Protein AF-A0A914YGP0-F1 (afdb_monomer)

InterPro domains:
  IPR000990 Innexin [PF00876] (2-93)

Structure (mmCIF, N/CA/C/O backbone):
data_AF-A0A914YGP0-F1
#
_entry.id   AF-A0A91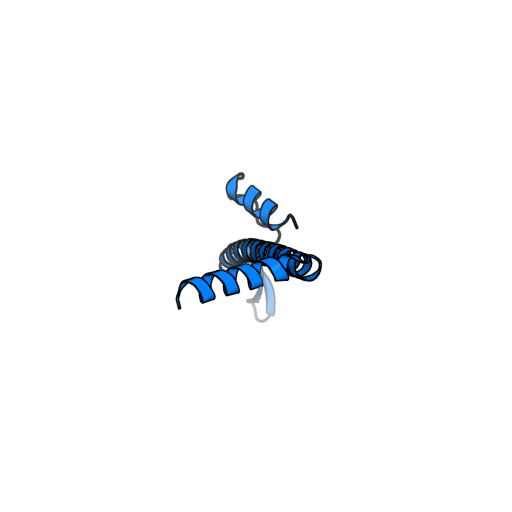4YGP0-F1
#
loop_
_atom_site.group_PDB
_atom_site.id
_atom_site.type_symbol
_atom_site.label_atom_id
_atom_site.label_alt_id
_atom_site.label_comp_id
_atom_site.label_asym_id
_atom_site.label_entity_id
_atom_site.label_seq_id
_atom_site.pdbx_PDB_ins_code
_atom_site.Cartn_x
_atom_site.Cartn_y
_atom_site.Cartn_z
_atom_site.occupancy
_atom_site.B_iso_or_equiv
_atom_site.auth_seq_id
_atom_site.auth_comp_id
_atom_site.auth_asym_id
_atom_site.auth_atom_id
_atom_site.pdbx_PDB_model_num
ATOM 1 N N . MET A 1 1 ? -1.801 -9.211 5.576 1.00 56.06 1 MET A N 1
ATOM 2 C CA . MET A 1 1 ? -1.743 -7.924 4.848 1.00 56.06 1 MET A CA 1
ATOM 3 C C . MET A 1 1 ? -0.425 -7.238 5.209 1.00 56.06 1 MET A C 1
ATOM 5 O O . MET A 1 1 ? -0.403 -6.433 6.127 1.00 56.06 1 MET A O 1
ATOM 9 N N . TYR A 1 2 ? 0.689 -7.607 4.563 1.00 72.44 2 TYR A N 1
ATOM 10 C CA . TYR A 1 2 ? 2.023 -7.053 4.886 1.00 72.44 2 TYR A CA 1
ATOM 11 C C . TYR A 1 2 ? 2.673 -6.296 3.724 1.00 72.44 2 TYR A C 1
ATOM 13 O O . TYR A 1 2 ? 3.663 -5.605 3.929 1.00 72.44 2 TYR A O 1
ATOM 21 N N . TRP A 1 3 ? 2.077 -6.360 2.531 1.00 79.88 3 TRP A N 1
ATOM 22 C CA . TRP A 1 3 ? 2.640 -5.779 1.315 1.00 79.88 3 TRP A CA 1
ATOM 23 C C . TRP A 1 3 ? 2.903 -4.271 1.438 1.00 79.88 3 TRP A C 1
ATOM 25 O O . TRP A 1 3 ? 4.004 -3.821 1.149 1.00 79.88 3 TRP A O 1
ATOM 35 N N . GLY A 1 4 ? 1.942 -3.485 1.940 1.00 77.25 4 GLY A N 1
ATOM 36 C CA . GLY A 1 4 ? 2.147 -2.037 2.071 1.00 77.25 4 GLY A CA 1
ATOM 37 C C . GLY A 1 4 ? 3.201 -1.657 3.114 1.00 77.25 4 GLY A C 1
ATOM 38 O O . GLY A 1 4 ? 3.912 -0.675 2.924 1.00 77.25 4 GLY A O 1
ATOM 39 N N . TYR A 1 5 ? 3.357 -2.455 4.179 1.00 79.88 5 TYR A N 1
ATOM 40 C CA . TYR A 1 5 ? 4.425 -2.252 5.162 1.00 79.88 5 TYR A CA 1
ATOM 41 C C . TYR A 1 5 ? 5.792 -2.606 4.574 1.00 79.88 5 TYR A C 1
ATOM 43 O O . TYR A 1 5 ? 6.728 -1.840 4.746 1.00 79.88 5 TYR A O 1
ATOM 51 N N . GLU A 1 6 ? 5.888 -3.708 3.828 1.00 80.25 6 GLU A N 1
ATOM 52 C CA . GLU A 1 6 ? 7.109 -4.137 3.142 1.00 80.25 6 GLU A CA 1
ATOM 53 C C . GLU A 1 6 ? 7.554 -3.123 2.077 1.00 80.25 6 GLU A C 1
ATOM 55 O O . GLU A 1 6 ? 8.730 -2.774 1.993 1.00 80.25 6 GLU A O 1
ATOM 60 N N . VAL A 1 7 ? 6.619 -2.585 1.291 1.00 78.44 7 VAL A N 1
ATOM 61 C CA . VAL A 1 7 ? 6.909 -1.540 0.298 1.00 78.44 7 VAL A CA 1
ATOM 62 C C . VAL A 1 7 ? 7.328 -0.237 0.979 1.00 78.44 7 VAL A C 1
ATOM 64 O O . VAL A 1 7 ? 8.290 0.395 0.538 1.00 78.44 7 VAL A O 1
ATOM 67 N N . LEU A 1 8 ? 6.666 0.155 2.072 1.00 77.56 8 LEU A N 1
ATOM 68 C CA . LEU A 1 8 ? 7.016 1.359 2.827 1.00 77.56 8 LEU A CA 1
ATOM 69 C C . LEU A 1 8 ? 8.374 1.217 3.530 1.00 77.56 8 LEU A C 1
ATOM 71 O O . LEU A 1 8 ? 9.197 2.124 3.436 1.00 77.56 8 LEU A O 1
ATOM 75 N N . SER A 1 9 ? 8.645 0.082 4.181 1.00 77.94 9 SER A N 1
ATOM 76 C CA . SER A 1 9 ? 9.923 -0.185 4.844 1.00 77.94 9 SER A CA 1
ATOM 77 C C . SER A 1 9 ? 11.059 -0.234 3.832 1.00 77.94 9 SER A C 1
ATOM 79 O O . SER A 1 9 ? 12.105 0.362 4.059 1.00 77.94 9 SER A O 1
ATOM 81 N N . ASN A 1 10 ? 10.845 -0.867 2.678 1.00 74.00 10 ASN A N 1
ATOM 82 C CA . ASN A 1 10 ? 11.846 -0.916 1.617 1.00 74.00 10 ASN A CA 1
ATOM 83 C C . ASN A 1 10 ? 12.061 0.452 0.956 1.00 74.00 10 ASN A C 1
ATOM 85 O O . ASN A 1 10 ? 13.176 0.726 0.531 1.00 74.00 10 ASN A O 1
ATOM 89 N N . SER A 1 11 ? 11.043 1.319 0.916 1.00 70.56 11 SER A N 1
ATOM 90 C CA . SER A 1 11 ? 11.160 2.684 0.380 1.00 70.56 11 SER A CA 1
ATOM 91 C C . SER A 1 11 ? 11.807 3.674 1.356 1.00 70.56 11 SER A C 1
ATOM 93 O O . SER A 1 11 ? 12.481 4.598 0.912 1.00 70.56 11 SER A O 1
ATOM 95 N N . LEU A 1 12 ? 11.593 3.512 2.670 1.00 68.62 12 LEU A N 1
ATOM 96 C CA . LEU A 1 12 ? 12.111 4.416 3.707 1.00 68.62 12 LEU A CA 1
ATOM 97 C C . LEU A 1 12 ? 13.487 4.002 4.252 1.00 68.62 12 LEU A C 1
ATOM 99 O O . LEU A 1 12 ? 14.301 4.877 4.526 1.00 68.62 12 LEU A O 1
ATOM 103 N N . LEU A 1 13 ? 13.764 2.699 4.422 1.00 66.12 13 LEU A N 1
ATOM 104 C CA . LEU A 1 13 ? 15.047 2.216 4.963 1.00 66.12 13 LEU A CA 1
ATOM 105 C C . LEU A 1 13 ? 16.108 1.931 3.897 1.00 66.12 13 LEU A C 1
ATOM 107 O O . LEU A 1 13 ? 17.296 1.933 4.219 1.00 66.12 13 LEU A O 1
ATOM 111 N N . LYS A 1 14 ? 15.723 1.627 2.653 1.00 53.91 14 LYS A N 1
ATOM 112 C CA . LYS A 1 14 ? 16.667 1.169 1.630 1.00 53.91 14 LYS A CA 1
ATOM 113 C C . LYS A 1 14 ? 16.675 2.138 0.457 1.00 53.91 14 LYS A C 1
ATOM 115 O O . LYS A 1 14 ? 15.680 2.317 -0.233 1.00 53.91 14 LYS A O 1
ATOM 120 N N . ASN A 1 15 ? 17.832 2.762 0.246 1.00 58.81 15 ASN A N 1
ATOM 121 C CA . ASN A 1 15 ? 18.096 3.655 -0.877 1.00 58.81 15 ASN A CA 1
ATOM 122 C C . ASN A 1 15 ? 17.545 3.093 -2.204 1.00 58.81 15 ASN A C 1
ATOM 124 O O . ASN A 1 15 ? 17.836 1.946 -2.541 1.00 58.81 15 ASN A O 1
ATOM 128 N N . MET A 1 16 ? 16.790 3.960 -2.897 1.00 54.88 16 MET A N 1
ATOM 129 C CA . MET A 1 16 ? 16.217 4.046 -4.266 1.00 54.88 16 MET A CA 1
ATOM 130 C C . MET A 1 16 ? 16.650 3.097 -5.415 1.00 54.8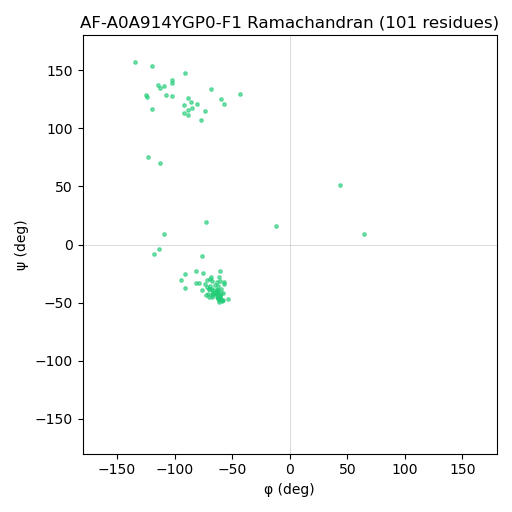8 16 MET A C 1
ATOM 132 O O . MET A 1 16 ? 16.363 3.393 -6.570 1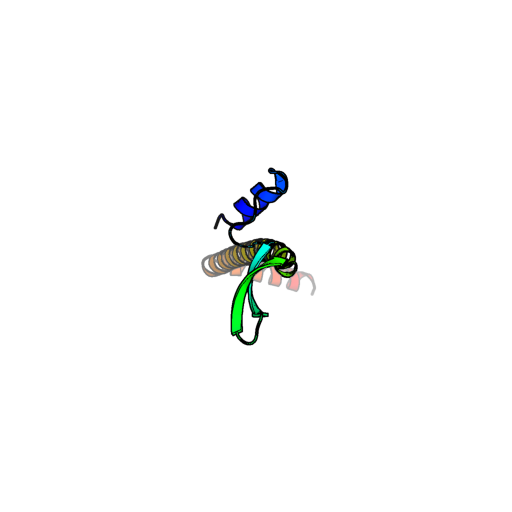.00 54.88 16 MET A O 1
ATOM 136 N N . TYR A 1 17 ? 17.317 1.971 -5.180 1.00 52.69 17 TYR A N 1
ATOM 137 C CA . TYR A 1 17 ? 17.964 1.187 -6.242 1.00 52.69 17 TYR A CA 1
ATOM 138 C C . TYR A 1 17 ? 17.350 -0.189 -6.495 1.00 52.69 17 TYR A C 1
ATOM 140 O O . TYR A 1 17 ? 17.782 -0.884 -7.412 1.00 52.69 17 TYR A O 1
ATOM 148 N N . LEU A 1 18 ? 16.352 -0.611 -5.715 1.00 60.12 18 LEU A N 1
ATOM 149 C CA . LEU A 1 18 ? 15.645 -1.857 -6.001 1.00 60.12 18 LEU A CA 1
ATOM 150 C C . LEU A 1 18 ? 14.481 -1.565 -6.950 1.00 60.12 18 LEU A C 1
ATOM 152 O O . LEU A 1 18 ? 13.526 -0.910 -6.530 1.00 60.12 18 LEU A O 1
ATOM 156 N N . PRO A 1 19 ? 14.533 -2.033 -8.212 1.00 61.84 19 PRO A N 1
ATOM 157 C CA . PRO A 1 19 ? 13.390 -1.917 -9.099 1.00 61.84 19 PRO A CA 1
ATOM 158 C C . PRO A 1 19 ? 12.208 -2.655 -8.468 1.00 61.84 19 PRO A C 1
ATOM 160 O O . PRO A 1 19 ? 12.307 -3.833 -8.111 1.00 61.84 19 PRO A O 1
ATOM 163 N N . SER A 1 20 ? 11.095 -1.941 -8.305 1.00 67.44 20 SER A N 1
ATOM 164 C CA . SER A 1 20 ? 9.848 -2.515 -7.812 1.00 67.44 20 SER A CA 1
ATOM 165 C C . SER A 1 20 ? 9.445 -3.662 -8.738 1.00 67.44 20 SER A C 1
ATOM 167 O O . SER A 1 20 ? 9.278 -3.462 -9.941 1.00 67.44 20 SER A O 1
ATOM 169 N N . ARG A 1 21 ? 9.310 -4.883 -8.197 1.00 68.62 21 ARG A N 1
ATOM 170 C CA . ARG A 1 21 ? 8.924 -6.060 -9.003 1.00 68.62 21 ARG A CA 1
ATOM 171 C C . ARG A 1 21 ? 7.544 -5.901 -9.637 1.00 68.62 21 ARG A C 1
ATOM 173 O O . ARG A 1 21 ? 7.287 -6.493 -10.677 1.00 68.62 21 ARG A O 1
ATOM 180 N N . PHE A 1 22 ? 6.674 -5.126 -8.995 1.00 75.25 22 PHE A N 1
ATOM 181 C CA . PHE A 1 22 ? 5.296 -4.910 -9.429 1.00 75.25 22 PHE A CA 1
ATOM 182 C C . PHE A 1 22 ? 5.145 -3.651 -10.286 1.00 75.25 22 PHE A C 1
ATOM 184 O O . PHE A 1 22 ? 4.303 -3.626 -11.179 1.00 75.25 22 PHE A O 1
ATOM 191 N N . PHE A 1 23 ? 5.976 -2.631 -10.048 1.00 81.25 23 PHE A N 1
ATOM 192 C CA . PHE A 1 23 ? 5.875 -1.332 -10.712 1.00 81.25 23 PHE A CA 1
ATOM 193 C C . PHE A 1 23 ? 7.183 -0.955 -11.440 1.00 81.25 23 PHE A C 1
ATOM 195 O O . PHE A 1 23 ? 7.941 -0.111 -10.957 1.00 81.25 23 PHE A O 1
ATOM 202 N N . PRO A 1 24 ? 7.488 -1.557 -12.610 1.00 81.94 24 PRO A N 1
ATOM 203 C CA . PRO A 1 24 ? 8.677 -1.202 -13.383 1.00 81.94 24 PRO A CA 1
ATOM 204 C C . PRO A 1 24 ? 8.585 0.215 -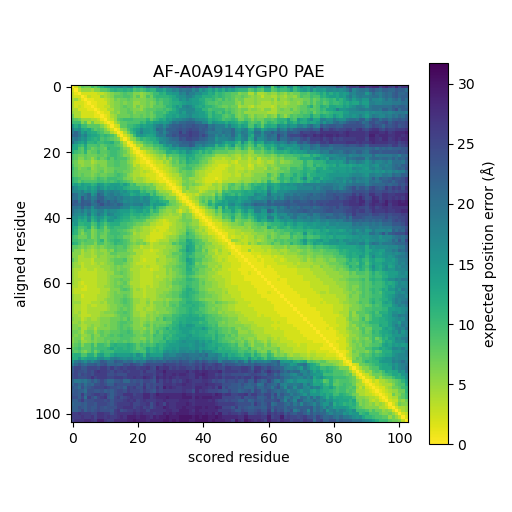13.974 1.00 81.94 24 PRO A C 1
ATOM 206 O O . PRO A 1 24 ? 7.584 0.573 -14.596 1.00 81.94 24 PRO A O 1
ATOM 209 N N . LEU A 1 25 ? 9.655 1.005 -13.836 1.00 83.38 25 LEU A N 1
ATOM 210 C CA . LEU A 1 25 ? 9.812 2.299 -14.526 1.00 83.38 25 LEU A CA 1
ATOM 211 C C . LEU A 1 25 ? 10.297 2.150 -15.975 1.00 83.38 25 LEU A C 1
ATOM 213 O O . LEU A 1 25 ? 10.105 3.050 -16.788 1.00 83.38 25 LEU A O 1
ATOM 217 N N . LEU A 1 26 ? 10.948 1.029 -16.283 1.00 84.94 26 LEU A N 1
ATOM 218 C CA . LEU A 1 26 ? 11.528 0.708 -17.583 1.00 84.94 26 LEU A CA 1
ATOM 219 C C . LEU A 1 26 ? 10.956 -0.628 -18.053 1.00 84.94 26 LEU A C 1
ATOM 221 O O . LEU A 1 26 ? 10.968 -1.606 -17.306 1.00 84.94 26 LEU A O 1
ATOM 225 N N . THR A 1 27 ? 10.440 -0.660 -19.277 1.00 87.50 27 THR A N 1
ATOM 226 C CA . THR A 1 27 ? 9.811 -1.845 -19.877 1.00 87.50 27 THR A CA 1
ATOM 227 C C . THR A 1 27 ? 10.299 -2.049 -21.308 1.00 87.50 27 THR A C 1
ATOM 229 O O . THR A 1 27 ? 10.752 -1.104 -21.952 1.00 87.50 27 THR A O 1
ATOM 232 N N . TYR A 1 28 ? 10.218 -3.280 -21.814 1.00 89.06 28 TYR A N 1
ATOM 233 C CA . TYR A 1 28 ? 10.546 -3.586 -23.206 1.00 89.06 28 TYR A CA 1
ATOM 234 C C . TYR A 1 28 ? 9.285 -3.499 -24.068 1.00 89.06 28 TYR A C 1
ATOM 236 O O . TYR A 1 28 ? 8.335 -4.251 -23.851 1.00 89.06 28 TYR A O 1
ATOM 244 N N . CYS A 1 29 ? 9.285 -2.614 -25.063 1.00 85.94 29 CYS A N 1
ATOM 245 C CA . CYS A 1 29 ? 8.216 -2.518 -26.054 1.00 85.94 29 CYS A CA 1
ATOM 246 C C . CYS A 1 29 ? 8.647 -3.170 -27.365 1.00 85.94 29 CYS A C 1
ATOM 248 O O . CYS A 1 29 ? 9.787 -3.001 -27.797 1.00 85.94 29 CYS A O 1
ATOM 250 N N . ARG A 1 30 ? 7.724 -3.859 -28.043 1.00 88.38 30 ARG A N 1
ATOM 251 C CA . ARG A 1 30 ? 7.918 -4.257 -29.444 1.00 88.38 30 ARG A CA 1
ATOM 252 C C . ARG A 1 30 ? 7.410 -3.140 -30.341 1.00 88.38 30 ARG A C 1
ATOM 254 O O . ARG A 1 30 ? 6.217 -2.850 -30.333 1.00 88.38 30 ARG A O 1
ATOM 261 N N . ALA A 1 31 ? 8.312 -2.533 -31.099 1.00 83.19 31 ALA A N 1
ATOM 262 C CA . ALA A 1 31 ? 7.968 -1.558 -32.120 1.00 83.19 31 ALA A CA 1
ATOM 263 C C . ALA A 1 31 ? 8.179 -2.196 -33.503 1.00 83.19 31 ALA A C 1
ATOM 265 O O . ALA A 1 31 ? 9.250 -2.764 -33.746 1.00 83.19 31 ALA A O 1
ATOM 266 N N . PRO A 1 32 ? 7.182 -2.148 -34.405 1.00 82.88 32 PRO A N 1
ATOM 267 C CA . PRO A 1 32 ? 7.404 -2.505 -35.794 1.00 82.88 32 PRO A CA 1
ATOM 268 C C . PRO A 1 32 ? 8.190 -1.371 -36.453 1.00 82.88 32 PRO A C 1
ATOM 270 O O . PRO A 1 32 ? 7.691 -0.253 -36.574 1.00 82.88 32 PRO A O 1
ATOM 273 N N . ILE A 1 33 ? 9.418 -1.655 -36.869 1.00 82.19 33 ILE A N 1
ATOM 274 C CA . ILE A 1 33 ? 10.186 -0.754 -37.724 1.00 82.19 33 ILE A CA 1
ATOM 275 C C . ILE A 1 33 ? 10.139 -1.290 -39.153 1.00 82.19 33 ILE A C 1
ATOM 277 O O . ILE A 1 33 ? 10.193 -2.500 -39.382 1.00 82.19 33 ILE A O 1
ATOM 281 N N . VAL A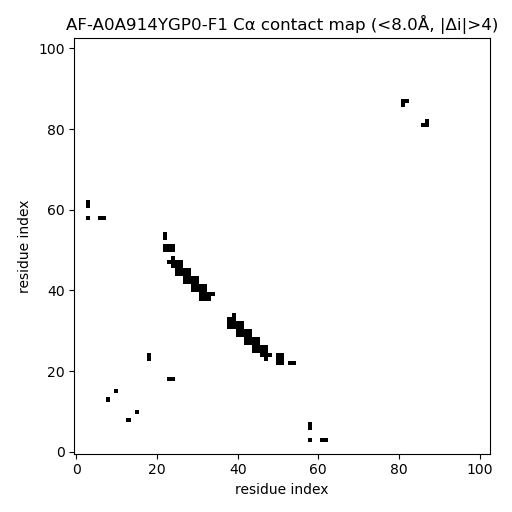 1 34 ? 9.989 -0.385 -40.118 1.00 80.38 34 VAL A N 1
ATOM 282 C CA . VAL A 1 34 ? 10.070 -0.736 -41.536 1.00 80.38 34 VAL A CA 1
ATOM 283 C C . VAL A 1 34 ? 11.518 -0.543 -41.960 1.00 80.38 34 VAL A C 1
ATOM 285 O O . VAL A 1 34 ? 12.011 0.583 -41.971 1.00 80.38 34 VAL A O 1
ATOM 288 N N . ALA A 1 35 ? 12.192 -1.642 -42.282 1.00 76.12 35 ALA A N 1
ATOM 289 C CA . ALA A 1 35 ? 13.512 -1.643 -42.898 1.00 76.12 35 ALA A CA 1
ATOM 290 C C . ALA A 1 35 ? 13.409 -2.451 -44.194 1.00 76.12 35 ALA A C 1
ATOM 292 O O . ALA A 1 35 ? 12.876 -3.559 -44.172 1.00 76.12 35 ALA A O 1
ATOM 293 N N . ASP A 1 36 ? 13.837 -1.874 -45.319 1.00 77.44 36 ASP A N 1
ATOM 294 C CA . ASP A 1 36 ? 13.805 -2.506 -46.647 1.00 77.44 36 ASP A CA 1
ATOM 295 C C . ASP A 1 36 ? 12.489 -3.243 -46.960 1.00 77.44 36 ASP A C 1
ATOM 297 O O . ASP A 1 36 ? 12.473 -4.400 -47.375 1.00 77.44 36 ASP A O 1
ATOM 301 N N . ASN A 1 37 ? 11.351 -2.556 -46.782 1.00 75.81 37 ASN A N 1
ATOM 302 C CA . ASN A 1 37 ? 10.016 -3.041 -47.178 1.00 75.81 37 ASN A CA 1
ATOM 303 C C . ASN A 1 37 ? 9.548 -4.301 -46.415 1.00 75.81 37 ASN A C 1
ATOM 305 O O . ASN A 1 37 ? 8.507 -4.874 -46.740 1.00 75.81 37 ASN A O 1
ATOM 309 N N . VAL A 1 38 ? 10.277 -4.702 -45.370 1.00 79.88 38 VAL A N 1
ATOM 310 C CA . VAL A 1 38 ? 9.946 -5.809 -44.474 1.00 79.88 38 VAL A CA 1
ATOM 311 C C . VAL A 1 38 ? 9.638 -5.250 -43.084 1.00 79.88 38 VAL A C 1
ATOM 313 O O . VAL A 1 38 ? 10.346 -4.392 -42.554 1.00 79.88 38 VAL A O 1
ATOM 316 N N . TYR A 1 39 ? 8.560 -5.742 -42.470 1.00 78.25 39 TYR A N 1
ATOM 317 C CA . TYR A 1 39 ? 8.238 -5.427 -41.079 1.00 78.25 39 TYR A CA 1
ATOM 318 C C . TYR A 1 39 ? 9.137 -6.246 -40.152 1.00 78.25 39 TYR A C 1
ATOM 320 O O . TYR A 1 39 ? 8.935 -7.450 -39.990 1.00 78.25 39 TYR A O 1
ATOM 328 N N . VAL A 1 40 ? 10.112 -5.596 -39.519 1.00 80.00 40 VAL A N 1
ATOM 329 C CA . VAL A 1 40 ? 10.974 -6.224 -38.513 1.00 80.00 40 VAL A CA 1
ATOM 330 C C . VAL A 1 40 ? 10.504 -5.783 -37.130 1.00 80.00 40 VAL A C 1
ATOM 332 O O . VAL A 1 40 ? 10.331 -4.594 -36.858 1.00 80.00 40 VAL A O 1
ATOM 335 N N . GLN A 1 41 ? 10.259 -6.747 -36.240 1.00 82.44 41 GLN A N 1
ATOM 336 C CA . GLN A 1 41 ? 9.925 -6.444 -34.850 1.00 82.44 41 GLN A CA 1
ATOM 337 C C . GLN A 1 41 ? 11.208 -6.243 -34.051 1.00 82.44 41 GLN A C 1
ATOM 339 O O . GLN A 1 41 ? 11.990 -7.178 -33.883 1.00 82.44 41 GLN A O 1
ATOM 344 N N . THR A 1 42 ? 11.403 -5.040 -33.518 1.00 83.81 42 THR A N 1
ATOM 345 C CA . THR A 1 42 ? 12.546 -4.726 -32.658 1.00 83.81 42 THR A CA 1
ATOM 346 C C . THR A 1 42 ? 12.066 -4.401 -31.251 1.00 83.81 42 THR A C 1
ATOM 348 O O . THR A 1 42 ? 11.061 -3.714 -31.051 1.00 83.81 42 THR A O 1
ATOM 351 N N . THR A 1 43 ? 12.778 -4.925 -30.256 1.00 89.31 43 THR A N 1
ATOM 352 C CA . THR A 1 43 ? 12.550 -4.607 -28.845 1.00 89.31 43 THR A CA 1
ATOM 353 C C . THR A 1 43 ? 13.319 -3.350 -28.468 1.00 89.31 43 THR A C 1
ATOM 355 O O . THR A 1 43 ? 14.542 -3.316 -28.596 1.00 89.31 43 THR A O 1
ATOM 358 N N . VAL A 1 44 ? 12.614 -2.340 -27.968 1.00 88.56 44 VAL A N 1
ATOM 359 C CA . VAL A 1 44 ? 13.191 -1.077 -27.493 1.00 88.56 44 VAL A CA 1
ATOM 360 C C . VAL A 1 44 ? 12.874 -0.859 -26.015 1.00 88.56 44 VAL A C 1
ATOM 362 O O . VAL A 1 44 ? 11.868 -1.357 -25.506 1.00 88.56 44 VAL A O 1
ATOM 365 N N . ASN A 1 45 ? 13.732 -0.108 -25.324 1.00 87.56 45 ASN A N 1
ATOM 366 C CA . ASN A 1 45 ? 13.505 0.282 -23.933 1.00 87.56 45 ASN A CA 1
ATOM 367 C C . ASN A 1 45 ? 12.543 1.478 -23.880 1.00 87.56 45 ASN A C 1
ATOM 369 O O . ASN A 1 45 ? 12.837 2.537 -24.429 1.00 87.56 45 ASN A O 1
ATOM 373 N N . CYS A 1 46 ? 11.415 1.311 -23.196 1.00 86.75 46 CYS A N 1
ATOM 374 C CA . CYS A 1 46 ? 10.398 2.331 -22.966 1.00 86.75 46 CYS A CA 1
ATOM 375 C C . CYS A 1 46 ? 10.396 2.782 -21.505 1.00 86.75 46 CYS A C 1
ATOM 377 O O . CYS A 1 46 ? 10.416 1.953 -20.591 1.00 86.75 46 CYS A O 1
ATOM 379 N N . ILE A 1 47 ? 10.291 4.093 -21.283 1.00 88.00 47 ILE A N 1
ATOM 380 C CA . ILE A 1 47 ? 10.103 4.675 -19.951 1.00 88.00 47 ILE A CA 1
ATOM 381 C C . ILE A 1 47 ? 8.604 4.750 -19.658 1.00 88.00 47 ILE A C 1
ATOM 383 O O . ILE A 1 47 ? 7.845 5.344 -20.422 1.00 88.00 47 ILE A O 1
ATOM 387 N N . LEU A 1 48 ? 8.179 4.182 -18.531 1.00 85.88 48 LEU A N 1
ATOM 388 C CA . LEU A 1 48 ? 6.788 4.156 -18.089 1.00 85.88 48 LEU A CA 1
ATOM 389 C C . LEU A 1 48 ? 6.606 5.018 -16.831 1.00 85.88 48 LEU A C 1
ATOM 391 O O . LEU A 1 48 ? 6.370 4.521 -15.732 1.00 85.88 48 LEU A O 1
ATOM 395 N N . GLY A 1 49 ? 6.711 6.341 -17.000 1.00 78.56 49 GLY A N 1
ATOM 396 C CA . GLY A 1 49 ? 6.663 7.306 -15.890 1.00 78.56 49 GLY A CA 1
ATOM 397 C C . GLY A 1 49 ? 5.355 7.286 -15.088 1.00 78.56 49 GLY A C 1
ATOM 398 O O . GLY A 1 49 ? 5.377 7.467 -13.874 1.00 78.56 49 GLY A O 1
ATOM 399 N N . MET A 1 50 ? 4.227 6.969 -15.734 1.00 85.50 50 MET A N 1
ATOM 400 C CA . MET A 1 50 ? 2.926 6.818 -15.062 1.00 85.50 50 MET A CA 1
ATOM 401 C C . MET A 1 50 ? 2.959 5.765 -13.949 1.00 85.50 50 MET A C 1
ATOM 403 O O . MET A 1 50 ? 2.289 5.905 -12.929 1.00 85.50 50 MET A O 1
ATOM 407 N N . ASN A 1 51 ? 3.776 4.725 -14.113 1.00 85.81 51 ASN A N 1
ATOM 408 C CA . ASN A 1 51 ? 3.867 3.635 -13.153 1.00 85.81 51 ASN A CA 1
ATOM 409 C C . ASN A 1 51 ? 4.493 4.070 -11.819 1.00 85.81 51 ASN A C 1
ATOM 411 O O . ASN A 1 51 ? 4.138 3.540 -10.769 1.00 85.81 51 ASN A O 1
ATOM 415 N N . ALA A 1 52 ? 5.362 5.086 -11.852 1.00 82.88 52 ALA A N 1
ATOM 416 C CA . ALA A 1 52 ? 5.933 5.697 -10.654 1.00 82.88 52 ALA A CA 1
ATOM 417 C C . ALA A 1 52 ? 4.853 6.380 -9.800 1.00 82.88 52 ALA A C 1
ATOM 419 O O . ALA A 1 52 ? 4.873 6.299 -8.573 1.00 82.88 52 ALA A O 1
ATOM 420 N N . TYR A 1 53 ? 3.893 7.035 -10.457 1.00 85.44 53 TYR A N 1
ATOM 421 C CA . TYR A 1 53 ? 2.764 7.670 -9.787 1.00 85.44 53 TYR A CA 1
ATOM 422 C C . TYR A 1 53 ? 1.807 6.626 -9.204 1.00 85.44 53 TYR A C 1
ATOM 424 O O . TYR A 1 53 ? 1.419 6.724 -8.037 1.00 85.44 53 TYR A O 1
ATOM 432 N N . TYR A 1 54 ? 1.486 5.588 -9.984 1.00 88.56 54 TYR A N 1
ATOM 433 C CA . TYR A 1 54 ? 0.630 4.495 -9.527 1.00 88.56 54 TYR A CA 1
ATOM 434 C C . TYR A 1 54 ? 1.191 3.793 -8.291 1.00 88.56 54 TYR A C 1
ATOM 436 O O . TYR A 1 54 ? 0.434 3.551 -7.355 1.00 88.56 54 TYR A O 1
ATOM 444 N N . GLU A 1 55 ? 2.501 3.537 -8.226 1.00 85.44 55 GLU A N 1
ATOM 445 C CA . GLU A 1 55 ? 3.121 2.930 -7.042 1.00 85.44 55 GLU A CA 1
ATOM 446 C C . GLU A 1 55 ? 2.796 3.716 -5.758 1.00 85.44 55 GLU A C 1
ATOM 448 O O . GLU A 1 55 ? 2.385 3.130 -4.756 1.00 85.44 55 GLU A O 1
ATOM 453 N N . LYS A 1 56 ? 2.922 5.050 -5.782 1.00 84.81 56 LYS A N 1
ATOM 454 C CA . LYS A 1 56 ? 2.642 5.889 -4.603 1.00 84.81 56 LYS A CA 1
ATOM 455 C C . LYS A 1 56 ? 1.157 5.935 -4.269 1.00 84.81 56 LYS A C 1
ATOM 457 O O . LYS A 1 56 ? 0.799 5.883 -3.092 1.00 84.81 56 LYS A O 1
ATOM 462 N N . LEU A 1 57 ? 0.303 5.978 -5.291 1.00 90.44 57 LEU A N 1
ATOM 463 C CA . LEU A 1 57 ? -1.144 5.956 -5.113 1.00 90.44 57 LEU A CA 1
ATOM 464 C C . LEU A 1 57 ? -1.598 4.656 -4.434 1.00 90.44 57 LEU A C 1
ATOM 466 O O . LEU A 1 57 ? -2.322 4.707 -3.444 1.00 90.44 57 LEU A O 1
ATOM 470 N N . TYR A 1 58 ? -1.120 3.499 -4.899 1.00 89.25 58 TYR A N 1
ATOM 471 C CA . TYR A 1 58 ? -1.489 2.203 -4.324 1.00 89.25 58 TYR A CA 1
ATOM 472 C C . TYR A 1 58 ? -1.043 2.049 -2.870 1.00 89.25 58 TYR A C 1
ATOM 474 O O . TYR A 1 58 ? -1.799 1.516 -2.057 1.00 89.25 58 TYR A O 1
ATOM 482 N N . VAL A 1 59 ? 0.147 2.543 -2.518 1.00 86.94 59 VAL A N 1
ATOM 483 C CA . VAL A 1 59 ? 0.617 2.544 -1.125 1.00 86.94 59 VAL A CA 1
ATOM 484 C C . VAL A 1 59 ? -0.290 3.411 -0.247 1.00 86.94 59 VAL A C 1
ATOM 486 O O . VAL A 1 59 ? -0.704 2.966 0.823 1.00 86.94 59 VAL A O 1
ATOM 489 N N . LEU A 1 60 ? -0.668 4.610 -0.704 1.00 90.06 60 LEU A N 1
ATOM 490 C CA . LEU A 1 60 ? -1.590 5.484 0.028 1.00 90.06 60 LEU A CA 1
ATOM 491 C C . LEU A 1 60 ? -2.969 4.831 0.210 1.00 90.06 60 LEU A C 1
ATOM 493 O O . LEU A 1 60 ? -3.485 4.765 1.327 1.00 90.06 60 LEU A O 1
ATOM 497 N N . THR A 1 61 ? -3.549 4.303 -0.870 1.00 91.44 61 THR A N 1
ATOM 498 C CA . THR A 1 61 ? -4.854 3.629 -0.840 1.00 91.44 61 THR A CA 1
ATOM 499 C C . THR A 1 61 ? -4.844 2.420 0.092 1.00 91.44 61 THR A C 1
ATOM 501 O O . THR A 1 61 ? -5.814 2.201 0.816 1.00 91.44 61 THR A O 1
ATOM 504 N N . TYR A 1 62 ? -3.747 1.663 0.136 1.00 90.75 62 TYR A N 1
ATOM 505 C CA . TYR A 1 62 ? -3.598 0.521 1.036 1.00 90.75 62 TYR A CA 1
ATOM 506 C C . TYR A 1 62 ? -3.732 0.921 2.513 1.00 90.75 62 TYR A C 1
ATOM 508 O O . TYR A 1 62 ? -4.498 0.301 3.252 1.00 90.75 62 TYR A O 1
ATOM 516 N N . PHE A 1 63 ? -3.043 1.981 2.947 1.00 90.44 63 PHE A N 1
ATOM 517 C CA . PHE A 1 63 ? -3.141 2.456 4.331 1.00 90.44 63 PHE A CA 1
ATOM 518 C C . PHE A 1 63 ? -4.509 3.063 4.649 1.00 90.44 63 PHE A C 1
ATOM 520 O O . PHE A 1 63 ? -5.032 2.840 5.741 1.00 90.44 63 PHE A O 1
ATOM 527 N N . MET A 1 64 ? -5.127 3.760 3.693 1.00 93.81 64 MET A N 1
ATOM 528 C CA . MET A 1 64 ? -6.491 4.263 3.867 1.00 93.81 64 MET A CA 1
ATOM 529 C C . MET A 1 64 ? -7.503 3.132 4.054 1.00 93.81 64 MET A C 1
ATOM 531 O O . MET A 1 64 ? -8.315 3.188 4.974 1.00 93.81 64 MET A O 1
ATOM 535 N N . LEU A 1 65 ? -7.437 2.081 3.232 1.00 94.12 65 LEU A N 1
ATOM 536 C CA . LEU A 1 65 ? -8.325 0.924 3.354 1.00 94.12 65 LEU A CA 1
ATOM 537 C C . LEU A 1 65 ? -8.135 0.198 4.687 1.00 94.12 65 LEU A C 1
ATOM 539 O O . LEU A 1 65 ? -9.125 -0.152 5.324 1.00 94.12 65 LEU A O 1
ATOM 543 N N . LEU A 1 66 ? -6.894 0.026 5.151 1.00 92.88 66 LEU A N 1
ATOM 544 C CA . LEU A 1 66 ? -6.633 -0.523 6.485 1.00 92.88 66 LEU A CA 1
ATOM 545 C C . LEU A 1 66 ? -7.262 0.333 7.592 1.00 92.88 66 LEU A C 1
ATOM 547 O O . LEU A 1 66 ? -7.866 -0.218 8.512 1.00 92.88 66 LEU A O 1
ATOM 551 N N . GLY A 1 67 ? -7.179 1.662 7.483 1.00 94.81 67 GLY A N 1
ATOM 552 C CA . GLY A 1 67 ? -7.835 2.586 8.410 1.00 94.81 67 GLY A CA 1
ATOM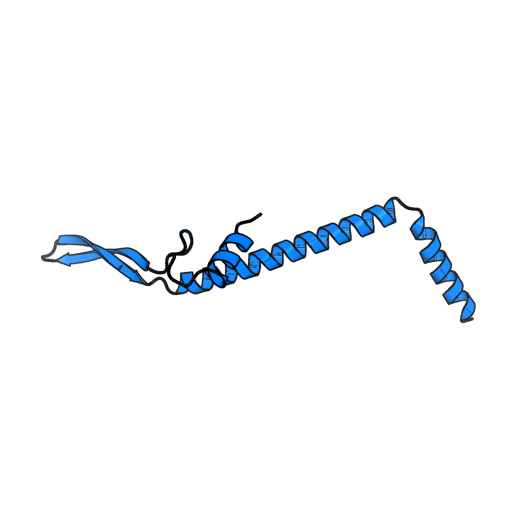 553 C C . GLY A 1 67 ? -9.360 2.446 8.408 1.00 94.81 67 GLY A C 1
ATOM 554 O O . GLY A 1 67 ? -9.971 2.362 9.471 1.00 94.81 67 GLY A O 1
ATOM 555 N N . ILE A 1 68 ? -9.975 2.346 7.227 1.00 96.12 68 ILE A N 1
ATOM 556 C CA . ILE A 1 68 ? -11.427 2.156 7.080 1.00 96.12 68 ILE A CA 1
ATOM 557 C C . ILE A 1 68 ? -11.868 0.811 7.664 1.00 96.12 68 ILE A C 1
ATOM 559 O O . ILE A 1 68 ? -12.884 0.753 8.356 1.00 96.12 68 ILE A O 1
ATOM 563 N N . ILE A 1 69 ? -11.106 -0.260 7.427 1.00 95.44 69 ILE A N 1
ATOM 564 C CA . ILE A 1 69 ? -11.380 -1.587 7.994 1.00 95.44 69 ILE A CA 1
ATOM 565 C C . ILE A 1 69 ? -11.314 -1.528 9.522 1.00 95.44 69 ILE A C 1
ATOM 567 O O . ILE A 1 69 ? -12.233 -2.004 10.185 1.00 95.44 69 ILE A O 1
ATOM 571 N N . ALA A 1 70 ? -10.275 -0.906 10.084 1.00 95.50 70 ALA A N 1
ATOM 572 C CA . ALA A 1 70 ? -10.133 -0.751 11.529 1.00 95.50 70 ALA A CA 1
ATOM 573 C C . ALA A 1 70 ? -11.288 0.062 12.136 1.00 95.50 70 ALA A C 1
ATOM 575 O O . ALA A 1 70 ? -11.896 -0.376 13.111 1.00 95.50 70 ALA A O 1
ATOM 576 N N . ALA A 1 71 ? -11.642 1.202 11.535 1.00 95.81 71 ALA A N 1
ATOM 577 C CA . ALA A 1 71 ? -12.763 2.026 11.981 1.00 95.81 71 ALA A CA 1
ATOM 578 C C . ALA A 1 71 ? -14.089 1.257 11.922 1.00 95.81 71 ALA A C 1
ATOM 580 O O . ALA A 1 71 ? -14.835 1.240 12.896 1.00 95.81 71 ALA A O 1
ATOM 581 N N . SER A 1 72 ? -14.343 0.552 10.818 1.00 96.31 72 SER A N 1
ATOM 582 C CA . SER A 1 72 ? -15.548 -0.265 10.642 1.00 96.31 72 SER A CA 1
ATOM 583 C C . SER A 1 72 ? -15.627 -1.389 11.673 1.00 96.31 72 SER A C 1
ATOM 585 O O . SER A 1 72 ? -16.699 -1.658 12.211 1.00 96.31 72 SER A O 1
ATOM 587 N N . PHE A 1 73 ? -14.495 -2.018 11.996 1.00 96.50 73 PHE A N 1
ATOM 588 C CA . PHE A 1 73 ? -14.418 -3.063 13.013 1.00 96.50 73 PHE A CA 1
ATOM 589 C C . PHE A 1 73 ? -14.701 -2.516 14.418 1.00 96.50 73 PHE A C 1
ATOM 591 O O . PHE A 1 73 ? -15.482 -3.108 15.160 1.00 96.50 73 PHE A O 1
ATOM 598 N N . ILE A 1 74 ? -14.143 -1.351 14.763 1.00 95.75 74 ILE A N 1
ATOM 599 C CA . ILE A 1 74 ? -14.419 -0.664 16.035 1.00 95.75 74 ILE A CA 1
ATOM 600 C C . ILE A 1 74 ? -15.898 -0.283 16.128 1.00 95.75 74 ILE A C 1
ATOM 602 O O . ILE A 1 74 ? -16.533 -0.545 17.149 1.00 95.75 74 ILE A O 1
ATOM 606 N N . SER A 1 75 ? -16.471 0.289 15.067 1.00 94.00 75 SER A N 1
ATOM 607 C CA . SER A 1 75 ? -17.895 0.626 15.022 1.00 94.00 75 SER A CA 1
ATOM 608 C C . SER A 1 75 ? -18.769 -0.617 15.177 1.00 94.00 75 SER A C 1
ATOM 610 O O . SER A 1 75 ? -19.715 -0.601 15.961 1.00 94.00 75 SER A O 1
ATOM 612 N N . ALA A 1 76 ? -18.437 -1.715 14.496 1.00 94.12 76 ALA A N 1
ATOM 613 C CA . ALA A 1 76 ? -19.163 -2.973 14.623 1.00 94.12 76 ALA A CA 1
ATOM 614 C C . ALA A 1 76 ? -19.125 -3.513 16.060 1.00 94.12 76 ALA A C 1
ATOM 616 O O . ALA A 1 76 ? -20.170 -3.894 16.588 1.00 94.12 76 ALA A O 1
ATOM 617 N N . ILE A 1 77 ? -17.961 -3.488 16.719 1.00 93.31 77 ILE A N 1
ATOM 618 C CA . ILE A 1 77 ? -17.819 -3.871 18.133 1.00 93.31 77 ILE A CA 1
ATOM 619 C C . ILE A 1 77 ? -18.650 -2.954 19.034 1.00 93.31 77 ILE A C 1
ATOM 621 O O . ILE A 1 77 ? -19.384 -3.435 19.891 1.00 93.31 77 ILE A O 1
ATOM 625 N N . TYR A 1 78 ? -18.582 -1.638 18.836 1.00 89.94 78 TYR A N 1
ATOM 626 C CA . TYR A 1 78 ? -19.335 -0.680 19.644 1.00 89.94 78 TYR A CA 1
ATOM 627 C C . TYR A 1 78 ? -20.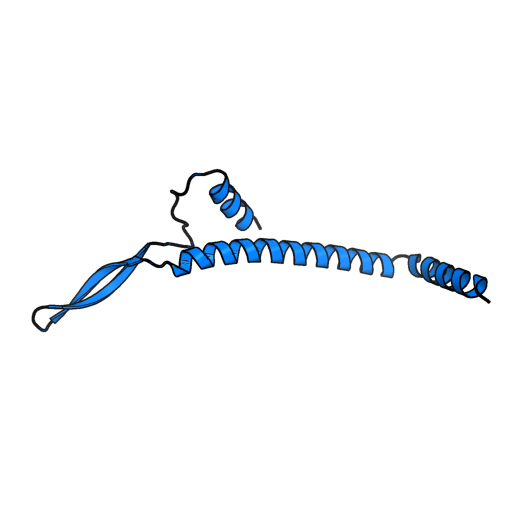846 -0.936 19.571 1.00 89.94 78 TYR A C 1
ATOM 629 O O . TYR A 1 78 ? -21.508 -1.043 20.603 1.00 89.94 78 TYR A O 1
ATOM 637 N N . TYR A 1 79 ? -21.391 -1.101 18.362 1.00 88.25 79 TYR A N 1
ATOM 638 C CA . TYR A 1 79 ? -22.819 -1.357 18.179 1.00 88.25 79 TYR A CA 1
ATOM 639 C C . TYR A 1 79 ? -23.245 -2.746 18.655 1.00 88.25 79 TYR A C 1
ATOM 641 O O . TYR A 1 79 ? -24.314 -2.875 19.247 1.00 88.25 79 TYR A O 1
ATOM 649 N N . THR A 1 80 ? -22.428 -3.779 18.444 1.00 90.44 80 THR A N 1
ATOM 650 C CA . THR A 1 80 ? -22.734 -5.124 18.960 1.00 90.44 80 THR A CA 1
ATOM 651 C C . THR A 1 80 ? -22.725 -5.153 20.484 1.00 90.44 80 THR A C 1
ATOM 653 O O . THR A 1 80 ? -23.650 -5.703 21.078 1.00 90.44 80 THR A O 1
ATOM 656 N N . LEU A 1 81 ? -21.763 -4.494 21.135 1.00 86.50 81 LEU A N 1
ATOM 657 C CA . LEU A 1 81 ? -21.757 -4.341 22.590 1.00 86.50 81 LEU A CA 1
ATOM 658 C C . LEU A 1 81 ? -22.978 -3.561 23.078 1.00 86.50 81 LEU A C 1
ATOM 660 O O . LEU A 1 81 ? -23.623 -3.993 24.030 1.00 86.50 81 LEU A O 1
ATOM 664 N N . LEU A 1 82 ? -23.345 -2.463 22.415 1.00 83.88 82 LEU A N 1
ATOM 665 C CA . LEU A 1 82 ? -24.536 -1.679 22.755 1.00 83.88 82 LEU A CA 1
ATOM 666 C C . LEU A 1 82 ? -25.838 -2.477 22.585 1.00 83.88 82 LEU A C 1
ATOM 668 O O . LEU A 1 82 ? -26.788 -2.254 23.329 1.00 83.88 82 LEU A O 1
ATOM 672 N N . PHE A 1 83 ? -25.886 -3.407 21.629 1.00 82.62 83 PHE A N 1
ATOM 673 C CA . PHE A 1 83 ? -27.045 -4.268 21.396 1.00 82.62 83 PHE A CA 1
ATOM 674 C C . PHE A 1 83 ? -27.159 -5.399 22.427 1.00 82.62 83 PHE A C 1
ATOM 676 O O . PHE A 1 83 ? -28.261 -5.732 22.856 1.00 82.62 83 PHE A O 1
ATOM 683 N N . ILE A 1 84 ? -26.030 -5.992 22.825 1.00 83.06 84 ILE A N 1
ATOM 684 C CA . ILE A 1 84 ? -25.987 -7.131 23.754 1.00 83.06 84 ILE A CA 1
ATOM 685 C C . ILE A 1 84 ? -26.096 -6.671 25.215 1.00 83.06 84 ILE A C 1
ATOM 687 O O . ILE A 1 84 ? -26.656 -7.377 26.051 1.00 83.06 84 ILE A O 1
ATOM 691 N N . THR A 1 85 ? -25.565 -5.494 25.547 1.00 74.62 85 THR A N 1
ATOM 692 C CA . THR A 1 85 ? -25.585 -4.977 26.919 1.00 74.62 85 THR A CA 1
ATOM 693 C C . THR A 1 85 ? -26.829 -4.125 27.199 1.00 74.62 85 THR A C 1
ATOM 695 O O . THR A 1 85 ? -27.277 -3.364 26.342 1.00 74.62 85 THR A O 1
ATOM 698 N N . PRO A 1 86 ? -27.360 -4.130 28.435 1.00 66.06 86 PRO A N 1
ATOM 699 C CA . PRO A 1 86 ? -28.424 -3.217 28.853 1.00 66.06 86 PRO A CA 1
ATOM 700 C C . PRO A 1 86 ? -27.925 -1.768 29.049 1.00 66.06 86 PRO A C 1
ATOM 702 O O . PRO A 1 86 ? -28.586 -0.972 29.704 1.00 66.06 86 PRO A O 1
ATOM 705 N N . LEU A 1 87 ? -26.775 -1.373 28.485 1.00 59.03 87 LEU A N 1
ATOM 706 C CA . LEU A 1 87 ? -26.257 0.004 28.555 1.00 59.03 87 LEU A CA 1
ATOM 707 C C . LEU A 1 87 ? -27.212 1.030 27.919 1.00 59.03 87 LEU A C 1
ATOM 709 O O . LEU A 1 87 ? -27.196 2.199 28.300 1.00 59.03 87 LEU A O 1
ATOM 713 N N . ARG A 1 88 ? -28.097 0.585 27.016 1.00 58.69 88 ARG A N 1
ATOM 714 C CA . ARG A 1 88 ? -29.145 1.408 26.393 1.00 58.69 88 ARG A CA 1
ATOM 715 C C . ARG A 1 88 ? -30.080 2.071 27.413 1.00 58.69 88 ARG A C 1
ATOM 717 O O . ARG A 1 88 ? -30.541 3.182 27.160 1.00 58.69 88 ARG A O 1
ATOM 724 N N . THR A 1 89 ? -30.374 1.431 28.548 1.00 60.59 89 THR A N 1
ATOM 725 C CA . THR A 1 89 ? -31.294 2.007 29.546 1.00 60.59 89 THR A CA 1
ATOM 726 C C . THR A 1 89 ? -30.668 3.184 30.290 1.00 60.59 89 THR A C 1
ATOM 728 O O . THR A 1 89 ? -31.351 4.181 30.499 1.00 60.59 89 THR A O 1
ATOM 731 N N . ASN A 1 90 ? -29.362 3.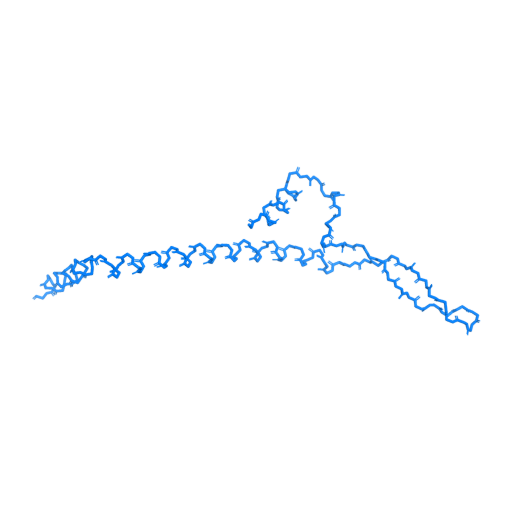134 30.576 1.00 60.94 90 ASN A N 1
ATOM 732 C CA . ASN A 1 90 ? -28.638 4.212 31.258 1.00 60.94 90 ASN A CA 1
ATOM 733 C C . ASN A 1 90 ? -28.525 5.485 30.403 1.00 60.94 90 ASN A C 1
ATOM 735 O O . ASN A 1 90 ? -28.664 6.590 30.918 1.00 60.94 90 ASN A O 1
ATOM 739 N N . THR A 1 91 ? -28.312 5.363 29.086 1.00 65.00 91 THR A N 1
ATOM 740 C CA . THR A 1 91 ? -28.268 6.540 28.196 1.00 65.00 91 THR A CA 1
ATOM 741 C C . THR A 1 91 ? -29.639 7.204 28.075 1.00 65.00 91 THR A C 1
ATOM 743 O O . THR A 1 91 ? -29.728 8.428 28.074 1.00 65.00 91 THR A O 1
ATOM 746 N N . ILE A 1 92 ? -30.715 6.411 28.008 1.00 67.19 92 ILE A N 1
ATOM 747 C CA . ILE A 1 92 ? -32.089 6.932 27.975 1.00 67.19 92 ILE A CA 1
ATOM 748 C C . ILE A 1 92 ? -32.451 7.593 29.312 1.00 67.19 92 ILE A C 1
ATOM 750 O O . ILE A 1 92 ? -33.023 8.677 29.297 1.00 67.19 92 ILE A O 1
ATOM 754 N N . GLN A 1 93 ? -32.081 6.995 30.449 1.00 63.75 93 GLN A N 1
ATOM 755 C CA . GLN A 1 93 ? -32.298 7.586 31.775 1.00 63.75 93 GLN A CA 1
ATOM 756 C C . GLN A 1 93 ? -31.545 8.909 31.945 1.00 63.75 93 GLN A C 1
ATOM 758 O O . GLN A 1 93 ? -32.168 9.904 32.293 1.00 63.75 93 GLN A O 1
ATOM 763 N N . ASN A 1 94 ? -30.266 8.978 31.565 1.00 64.62 94 ASN A N 1
ATOM 764 C CA . ASN A 1 94 ? -29.502 10.229 31.617 1.00 64.62 94 ASN A CA 1
ATOM 765 C C . ASN A 1 94 ? -30.081 11.324 30.702 1.00 64.62 94 ASN A C 1
ATOM 767 O O . ASN A 1 94 ? -30.063 12.500 31.053 1.00 64.62 94 ASN A O 1
ATOM 771 N N . LEU A 1 95 ? -30.612 10.964 29.528 1.00 70.62 95 LEU A N 1
ATOM 772 C CA . LEU A 1 95 ? -31.278 11.924 28.639 1.00 70.62 95 LEU A CA 1
ATOM 773 C C . LEU A 1 95 ? -32.640 12.388 29.180 1.00 70.62 95 LEU A C 1
ATOM 775 O O . LEU A 1 95 ? -33.043 13.520 28.911 1.00 70.62 95 LEU A O 1
ATOM 779 N N . LEU A 1 96 ? -33.348 11.534 29.924 1.00 69.81 96 LEU A N 1
ATOM 780 C CA . LEU A 1 96 ? -34.594 11.895 30.599 1.00 69.81 96 LEU A CA 1
ATOM 781 C C . LEU A 1 96 ? -34.327 12.799 31.811 1.00 69.81 96 LEU A C 1
ATOM 783 O O . LEU A 1 96 ? -34.991 13.826 31.928 1.00 69.81 96 LEU A O 1
ATOM 787 N N . ASP A 1 97 ? -33.321 12.502 32.635 1.00 70.00 97 ASP A N 1
ATOM 788 C CA . ASP A 1 97 ? -32.948 13.327 33.795 1.00 70.00 97 ASP A CA 1
ATOM 789 C C . ASP A 1 97 ? -32.486 14.736 33.388 1.00 70.00 97 ASP A C 1
ATOM 791 O O . ASP A 1 97 ? -32.912 15.730 33.977 1.00 70.00 97 ASP A O 1
ATOM 795 N N . VAL A 1 98 ? -31.696 14.864 32.314 1.00 71.94 98 VAL A N 1
ATOM 796 C CA . VAL A 1 98 ? -31.297 16.183 31.783 1.00 71.94 98 VAL A CA 1
ATOM 797 C C . VAL A 1 98 ? -32.504 16.970 31.256 1.00 71.94 98 VAL A C 1
ATOM 799 O O . VAL A 1 98 ? -32.548 18.190 31.402 1.00 71.94 98 VAL A O 1
ATOM 802 N N . ARG A 1 99 ? -33.506 16.300 30.669 1.00 68.00 99 ARG A N 1
ATOM 803 C CA . ARG A 1 99 ? -34.720 16.959 30.158 1.00 68.00 99 ARG A CA 1
ATOM 804 C C . ARG A 1 99 ? -35.653 17.417 31.287 1.00 68.00 99 ARG A C 1
ATOM 806 O O . ARG A 1 99 ? -36.279 18.461 31.138 1.00 68.00 99 ARG A O 1
ATOM 813 N N . PHE A 1 100 ? -35.736 16.683 32.396 1.00 60.28 100 PHE A N 1
ATOM 814 C CA . PHE A 1 100 ? -36.529 17.081 33.567 1.00 60.28 100 PHE A CA 1
ATOM 815 C C . PHE A 1 100 ? -35.878 18.197 34.396 1.00 60.28 100 PHE A C 1
ATOM 817 O O . PHE A 1 100 ? -36.595 18.943 35.047 1.00 60.28 100 PHE A O 1
ATOM 824 N N . SER A 1 101 ? -34.553 18.367 34.345 1.00 61.00 101 SER A N 1
ATOM 825 C CA . SER A 1 101 ? -33.859 19.451 35.063 1.00 61.00 101 SER A CA 1
ATOM 826 C C . SER A 1 101 ? -34.001 20.843 34.420 1.00 61.00 101 SER A C 1
ATOM 828 O O . SER A 1 101 ? -33.566 21.826 35.018 1.00 61.00 101 SER A O 1
ATOM 830 N N . PHE A 1 102 ? -34.549 20.940 33.204 1.00 60.16 102 PHE A N 1
ATOM 831 C CA . PHE A 1 102 ? -34.664 22.187 32.429 1.00 60.16 102 PHE A CA 1
ATOM 832 C C . PHE A 1 102 ? -36.104 22.725 32.309 1.00 60.16 102 PHE A C 1
ATOM 834 O O . PHE A 1 102 ? -36.333 23.658 31.539 1.00 60.16 102 PHE A O 1
ATOM 841 N N . ASN A 1 103 ? -37.061 22.155 33.048 1.00 47.97 103 ASN A N 1
ATOM 842 C CA . ASN A 1 103 ? -38.469 22.569 33.082 1.00 47.97 103 ASN A CA 1
ATOM 843 C C . ASN A 1 103 ? -38.923 22.769 34.531 1.00 47.97 103 ASN A C 1
ATOM 845 O O . ASN A 1 103 ? -39.751 23.672 34.764 1.00 47.97 103 ASN A O 1
#

Foldseek 3Di:
DCVLVVLVCCPPVPPPDDADPVQGQKDWDFDFDDDPNDTDTDTDIDGDVVSVVVVVVVSVVVVVVVVVVVVVVVVVVVVVCVVVDPVVVVVVVVVVVVVVVVD

Sequence (103 aa):
MYWGYEVLSNSLLKNMYLPSRFFPLLTYCRAPIVADNVYVQTTVNCILGMNAYYEKLYVLTYFMLLGIIAASFISAIYYTLLFITPLRTNTIQNLLDVRFSFN

Radius of gyration: 28.47 Å; Cα contacts (8 Å, |Δi|>4): 59; chains: 1; bounding box: 57×30×82 Å

pLDDT: mean 79.06, std 12.11, range [47.97, 96.5]

Mean predicted aligned error: 12.23 Å

Solvent-accessible surface area (backbone atoms only — not comparable to full-atom values): 6196 Å² total; per-residue (Å²): 141,56,64,61,57,52,54,49,49,49,65,72,76,40,80,96,74,74,79,47,91,88,46,52,53,66,46,81,42,80,43,80,43,81,55,93,93,40,83,44,82,42,80,42,87,39,80,35,68,69,36,61,55,48,52,56,50,52,48,53,52,48,55,51,50,52,49,52,51,52,51,51,50,53,52,50,51,53,52,50,49,51,70,74,40,75,61,58,56,56,57,52,49,55,56,48,53,58,57,64,74,76,114

Nearest PDB struct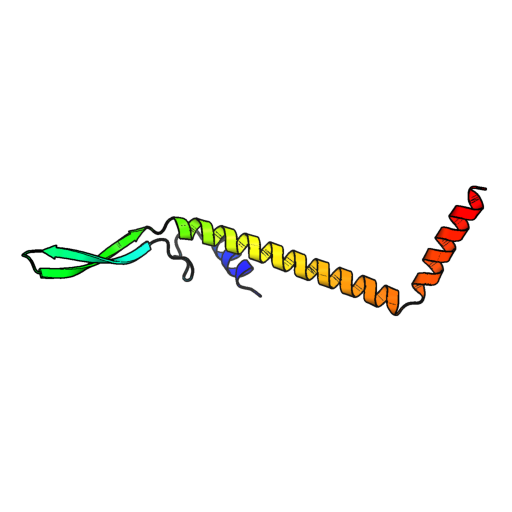ures (foldseek):
  5h1q-assembly1_A  TM=7.496E-01  e=4.092E-02  Caenorhabditis elegans
  7dxp-assembly1_B  TM=4.676E-01  e=9.146E-01  Influenza A virus (A/Hong Kong/483/1997(H5N1))
  4dyp-assembly2_B  TM=4.764E-01  e=2.883E+00  Influenza A virus (A/WSN/1933(H1N1))
  7nt8-assembly2_B  TM=4.594E-01  e=4.041E+00  Schistosoma japonicum
  3vr6-assembly1_G  TM=2.973E-01  e=6.484E+00  Enterococcus hirae

Organism: NCBI:txid310955

Secondary structure (DSSP, 8-state):
--HHHHHHHHHHHS-S-S--SSS-SEEEEEEEEEETTEEEEEEEEEE-HHHHHHHHHHHHHHHHHHHHHHHHHHHHHHHHHHHHSTHHHHHHHHHHHHHHTT-